Protein AF-A0AA95N1K6-F1 (afdb_monomer)

Mean predicted aligned error: 15.63 Å

Sequence (154 aa):
MYQLISKTLLNCYNEELTYTKFALDESNLDLKITLRELADLQKALNEATIFSITDRDDRISYVNEKFCDLYKYTREELIGKKLKQVFINLIKSSIEAMPTGGNIKHNGNGLGLMVSYKIIQNHKGTINVKSKLNQGTSCIITFNKKTKREAFNL

Solvent-accessible surface area (backbone atoms only — not comparable to full-atom values): 9224 Å² total; per-residue (Å²): 111,69,71,56,54,55,52,53,54,52,49,54,52,52,50,53,52,49,53,53,48,52,55,49,54,50,52,52,51,51,51,55,49,54,53,49,53,52,52,53,52,51,49,52,50,44,76,74,45,72,49,69,44,57,52,97,82,44,22,24,73,44,70,36,64,48,36,30,69,62,72,72,43,56,66,79,76,43,52,69,37,39,54,71,56,56,57,50,48,54,53,50,54,54,45,66,76,36,80,86,59,80,83,87,58,100,82,60,84,56,49,71,60,51,51,51,49,49,54,34,49,77,61,66,25,49,79,48,79,51,72,47,90,98,72,54,74,50,77,49,75,48,67,70,80,79,82,84,76,87,70,92,73,134

Structure (mmCIF, N/CA/C/O backbone):
data_AF-A0AA95N1K6-F1
#
_entry.id   AF-A0AA95N1K6-F1
#
loop_
_atom_site.group_PDB
_atom_site.id
_atom_site.type_symbol
_atom_site.label_atom_id
_atom_site.label_alt_id
_atom_site.label_comp_id
_atom_site.label_asym_id
_atom_site.label_entity_id
_atom_site.label_seq_id
_atom_site.pdbx_PDB_ins_code
_atom_site.Cartn_x
_atom_site.Cartn_y
_atom_site.Cartn_z
_atom_site.occupancy
_atom_site.B_iso_or_equiv
_atom_site.auth_seq_id
_atom_site.auth_comp_id
_atom_site.auth_asym_id
_atom_site.auth_atom_id
_atom_site.pdbx_PDB_model_num
ATOM 1 N N . MET A 1 1 ? 33.438 -0.973 -63.322 1.00 69.31 1 MET A N 1
ATOM 2 C CA . MET A 1 1 ? 32.055 -0.479 -63.120 1.00 69.31 1 MET A CA 1
ATOM 3 C C . MET A 1 1 ? 31.384 -1.149 -61.917 1.00 69.31 1 MET A C 1
ATOM 5 O O . MET A 1 1 ? 31.092 -0.446 -60.963 1.00 69.31 1 MET A O 1
ATOM 9 N N . TYR A 1 2 ? 31.249 -2.483 -61.879 1.00 76.31 2 TYR A N 1
ATOM 10 C CA . TYR A 1 2 ? 30.649 -3.217 -60.744 1.00 76.31 2 TYR A CA 1
ATOM 11 C C . TYR A 1 2 ? 31.294 -2.960 -59.366 1.00 76.31 2 TYR A C 1
ATOM 13 O O . TYR A 1 2 ? 30.583 -2.712 -58.398 1.00 76.31 2 TYR A O 1
ATOM 21 N N . GLN A 1 3 ? 32.630 -2.946 -59.270 1.00 82.31 3 GLN A N 1
ATOM 22 C CA . GLN A 1 3 ? 33.329 -2.664 -58.002 1.00 82.31 3 GLN A CA 1
ATOM 23 C C . GLN 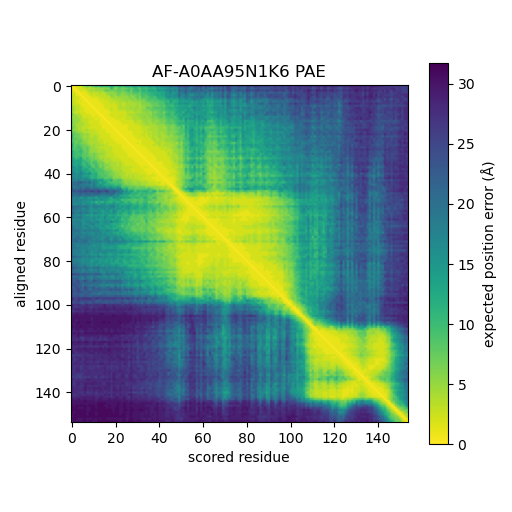A 1 3 ? 33.040 -1.262 -57.445 1.00 82.31 3 GLN A C 1
ATOM 25 O O . GLN A 1 3 ? 33.002 -1.078 -56.232 1.00 82.31 3 GLN A O 1
ATOM 30 N N . LEU A 1 4 ? 32.814 -0.278 -58.322 1.00 83.75 4 LEU A N 1
ATOM 31 C CA . LEU A 1 4 ? 32.516 1.092 -57.909 1.00 83.75 4 LEU A CA 1
ATOM 32 C C . LEU A 1 4 ? 31.095 1.183 -57.343 1.00 83.75 4 LEU A C 1
ATOM 34 O O . LEU A 1 4 ? 30.910 1.713 -56.256 1.00 83.75 4 LEU A O 1
ATOM 38 N N . ILE A 1 5 ? 30.121 0.578 -58.033 1.00 87.62 5 ILE A N 1
ATOM 39 C CA . ILE A 1 5 ? 28.720 0.523 -57.590 1.00 87.62 5 ILE A CA 1
ATOM 40 C C . ILE A 1 5 ? 28.611 -0.188 -56.235 1.00 87.62 5 ILE A C 1
ATOM 42 O O . ILE A 1 5 ? 27.980 0.334 -55.322 1.00 87.62 5 ILE A O 1
ATOM 46 N N . SER A 1 6 ? 29.281 -1.334 -56.071 1.00 90.69 6 SER A N 1
ATOM 47 C CA . SER A 1 6 ? 29.279 -2.084 -54.808 1.00 90.69 6 SER A CA 1
ATOM 48 C C . SER A 1 6 ? 29.864 -1.281 -53.643 1.00 90.69 6 SER A C 1
ATOM 50 O O . SER A 1 6 ? 29.349 -1.369 -52.530 1.00 90.69 6 SER A O 1
ATOM 52 N N . LYS A 1 7 ? 30.923 -0.497 -53.884 1.00 92.69 7 LYS A N 1
ATOM 53 C CA . LYS A 1 7 ? 31.546 0.341 -52.854 1.00 92.69 7 LYS A CA 1
ATOM 54 C C . LYS A 1 7 ? 30.640 1.505 -52.447 1.00 92.69 7 LYS A C 1
ATOM 56 O O . LYS A 1 7 ? 30.511 1.781 -51.260 1.00 92.69 7 LYS A O 1
ATOM 61 N N . THR A 1 8 ? 29.982 2.149 -53.409 1.00 90.56 8 THR A N 1
ATOM 62 C CA . THR A 1 8 ? 29.033 3.236 -53.132 1.00 90.56 8 THR A CA 1
ATOM 63 C C . THR A 1 8 ? 27.816 2.738 -52.354 1.00 90.56 8 THR A C 1
ATOM 65 O O . THR A 1 8 ? 27.419 3.374 -51.384 1.00 90.56 8 THR A O 1
ATOM 68 N N . LEU A 1 9 ? 27.268 1.574 -52.721 1.00 92.44 9 LEU A N 1
ATOM 69 C CA . LEU A 1 9 ? 26.119 0.987 -52.026 1.00 92.44 9 LEU A CA 1
ATOM 70 C C . LEU A 1 9 ? 26.447 0.666 -50.560 1.00 92.44 9 LEU A C 1
ATOM 72 O O . LEU A 1 9 ? 25.670 0.985 -49.665 1.00 92.44 9 LEU A O 1
ATOM 76 N N . LEU A 1 10 ? 27.625 0.079 -50.315 1.00 91.75 10 LEU A N 1
ATOM 77 C CA . LEU A 1 10 ? 28.099 -0.235 -48.966 1.00 91.75 10 LEU A CA 1
ATOM 78 C C . LEU A 1 10 ? 28.283 1.028 -48.111 1.00 91.75 10 LEU A C 1
ATOM 80 O O . LEU A 1 10 ? 27.951 1.018 -46.929 1.00 91.75 10 LEU A O 1
ATOM 84 N N . ASN A 1 11 ? 28.776 2.120 -48.701 1.00 93.44 11 ASN A N 1
ATOM 85 C CA . ASN A 1 11 ? 28.907 3.395 -47.998 1.00 93.44 11 ASN A CA 1
ATOM 86 C C . ASN A 1 11 ? 27.542 3.976 -47.605 1.00 93.44 11 ASN A C 1
ATOM 88 O O . ASN A 1 11 ? 27.378 4.347 -46.448 1.00 93.44 11 ASN A O 1
ATOM 92 N N . CYS A 1 12 ? 26.557 3.976 -48.513 1.00 90.12 12 CYS A N 1
ATOM 93 C CA . CYS A 1 12 ? 25.197 4.422 -48.184 1.00 90.12 12 CYS A CA 1
ATOM 94 C C . CYS A 1 12 ? 24.585 3.605 -47.036 1.00 90.12 12 CYS A C 1
ATOM 96 O O . CYS A 1 12 ? 24.037 4.184 -46.103 1.00 90.12 12 CYS A O 1
ATOM 98 N N . TYR A 1 13 ? 24.733 2.276 -47.059 1.00 93.44 13 TYR A N 1
ATOM 99 C CA . TYR A 1 13 ? 24.248 1.423 -45.968 1.00 93.44 13 TYR A CA 1
ATOM 100 C C . TYR A 1 13 ? 24.943 1.717 -44.632 1.00 93.44 13 TYR A C 1
ATOM 102 O O . TYR A 1 13 ? 24.292 1.730 -43.590 1.00 93.44 13 TYR A O 1
ATOM 110 N N . ASN A 1 14 ? 26.255 1.964 -44.640 1.00 93.81 14 ASN A N 1
ATOM 111 C CA . ASN A 1 14 ? 26.996 2.286 -43.419 1.00 93.81 14 ASN A CA 1
ATOM 112 C C . ASN A 1 14 ? 26.609 3.657 -42.844 1.00 93.81 14 ASN A C 1
ATOM 114 O O . ASN A 1 14 ? 26.561 3.812 -41.623 1.00 93.81 14 ASN A O 1
ATOM 118 N N . GLU A 1 15 ? 26.322 4.641 -43.696 1.00 94.94 15 GLU A N 1
ATOM 119 C CA . GLU A 1 15 ? 25.807 5.945 -43.269 1.00 94.94 15 GLU A CA 1
ATOM 120 C C . GLU A 1 15 ? 24.426 5.794 -42.624 1.00 94.94 15 GLU A C 1
ATOM 122 O O . GLU A 1 15 ? 24.234 6.230 -41.490 1.00 94.94 15 GLU A O 1
ATOM 127 N N . GLU A 1 16 ? 23.498 5.085 -43.272 1.00 94.50 16 GLU A N 1
ATOM 128 C CA . GLU A 1 16 ? 22.159 4.808 -42.731 1.00 94.50 16 GLU A CA 1
ATOM 129 C C . GLU A 1 16 ? 22.217 4.047 -41.390 1.00 94.50 16 GLU A C 1
ATOM 131 O O . GLU A 1 16 ? 21.528 4.398 -40.425 1.00 94.50 16 GLU A O 1
ATOM 136 N N . LEU A 1 17 ? 23.112 3.059 -41.273 1.00 94.12 17 LEU A N 1
ATOM 137 C CA . LEU A 1 17 ? 23.355 2.330 -40.024 1.00 94.12 17 LEU A CA 1
ATOM 138 C C . LEU A 1 17 ? 23.913 3.242 -38.919 1.00 94.12 17 LEU A C 1
ATOM 140 O O . LEU A 1 17 ? 23.605 3.077 -37.740 1.00 94.12 17 LEU A O 1
ATOM 144 N N . THR A 1 18 ? 24.729 4.224 -39.293 1.00 95.38 18 THR A N 1
ATOM 145 C CA . THR A 1 18 ? 25.295 5.190 -38.348 1.00 95.38 18 THR A CA 1
ATOM 146 C C . THR A 1 18 ? 24.211 6.128 -37.823 1.00 95.38 18 THR A C 1
ATOM 148 O O . THR A 1 18 ? 24.105 6.307 -36.610 1.00 95.38 18 THR A O 1
ATOM 151 N N . TYR A 1 19 ? 23.356 6.666 -38.698 1.00 93.75 19 TYR A N 1
ATOM 152 C CA . TYR A 1 19 ? 22.236 7.523 -38.291 1.00 93.75 19 TYR A CA 1
ATOM 153 C C . TYR A 1 19 ? 21.252 6.800 -37.368 1.00 93.75 19 TYR A C 1
ATOM 155 O O . TYR A 1 19 ? 20.869 7.335 -36.328 1.00 93.75 19 TYR A O 1
ATOM 163 N N . THR A 1 20 ? 20.876 5.567 -37.711 1.00 93.94 20 THR A N 1
ATOM 164 C CA . THR A 1 20 ? 19.967 4.761 -36.879 1.00 93.94 20 THR A CA 1
ATOM 165 C C . THR A 1 20 ? 20.574 4.436 -35.516 1.00 93.94 20 THR A C 1
ATOM 167 O O . THR A 1 20 ? 19.872 4.497 -34.508 1.00 93.94 20 THR A O 1
ATOM 170 N N . LYS A 1 21 ? 21.883 4.163 -35.454 1.00 96.81 21 LYS A N 1
ATOM 171 C CA . LYS A 1 21 ? 22.592 3.949 -34.189 1.00 96.81 21 LYS A CA 1
ATOM 172 C C . LYS A 1 21 ? 22.589 5.197 -33.304 1.00 96.81 21 LYS A C 1
ATOM 174 O O . LYS A 1 21 ? 22.309 5.079 -32.117 1.00 96.81 21 LYS A O 1
ATOM 179 N N . PHE A 1 22 ? 22.836 6.378 -33.873 1.00 95.88 22 PHE A N 1
ATOM 180 C CA . PHE A 1 22 ? 22.777 7.634 -33.120 1.00 95.88 22 PHE A CA 1
ATOM 181 C C . PHE A 1 22 ? 21.383 7.906 -32.544 1.00 95.88 22 PHE A C 1
ATOM 183 O O . PHE A 1 22 ? 21.268 8.189 -31.355 1.00 95.88 22 PHE A O 1
ATOM 190 N N . ALA A 1 23 ? 20.331 7.757 -33.353 1.00 94.75 23 ALA A N 1
ATOM 191 C CA . ALA A 1 23 ? 18.955 7.936 -32.885 1.00 94.75 23 ALA A CA 1
ATOM 192 C C . ALA A 1 23 ? 18.571 6.917 -31.793 1.00 94.75 23 ALA A C 1
ATOM 194 O O . ALA A 1 23 ? 17.851 7.240 -30.848 1.00 94.75 23 ALA A O 1
ATOM 195 N N . LEU A 1 24 ? 19.074 5.681 -31.896 1.00 95.31 24 LEU A N 1
ATOM 196 C CA . LEU A 1 24 ? 18.860 4.647 -30.886 1.00 95.31 24 LEU A CA 1
ATOM 197 C C . LEU A 1 24 ? 19.574 4.976 -29.568 1.00 95.31 24 LEU A C 1
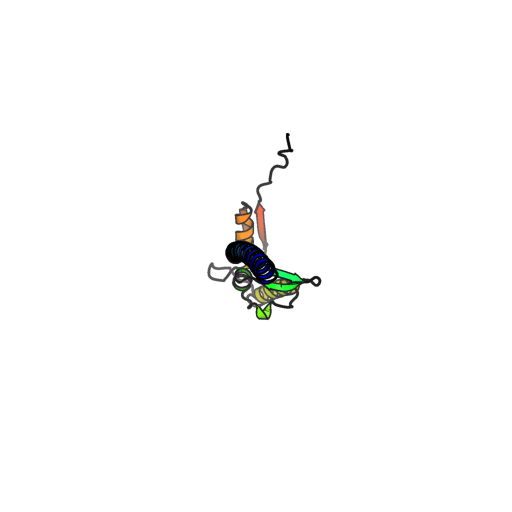ATOM 199 O O . LEU A 1 24 ? 18.995 4.792 -28.499 1.00 95.31 24 LEU A O 1
ATOM 203 N N . ASP A 1 25 ? 20.811 5.466 -29.633 1.00 96.81 25 ASP A N 1
ATOM 204 C CA . ASP A 1 25 ? 21.577 5.865 -28.450 1.00 96.81 25 ASP A CA 1
ATOM 205 C C . ASP A 1 25 ? 20.934 7.067 -27.738 1.00 96.81 25 ASP A C 1
ATOM 207 O O . ASP A 1 25 ? 20.861 7.080 -26.507 1.00 96.81 25 ASP A O 1
ATOM 211 N N . GLU A 1 26 ? 20.396 8.029 -28.493 1.00 96.88 26 GLU A N 1
ATOM 212 C CA . GLU A 1 26 ? 19.625 9.158 -27.956 1.00 96.88 26 GLU A CA 1
ATOM 213 C C . GLU A 1 26 ? 18.348 8.679 -27.251 1.00 96.88 26 GLU A C 1
ATOM 215 O O . GLU A 1 26 ? 18.132 8.977 -26.077 1.00 96.88 26 GLU A O 1
ATOM 220 N N . SER A 1 27 ? 17.557 7.826 -27.908 1.00 94.06 27 SER A N 1
ATOM 221 C CA . SER A 1 27 ? 16.342 7.263 -27.309 1.00 94.06 27 SER A CA 1
ATOM 222 C C . SER A 1 27 ? 16.631 6.429 -26.051 1.00 94.06 27 SER A C 1
ATOM 224 O O . SER A 1 27 ? 15.880 6.483 -25.075 1.00 94.06 27 SER A O 1
ATOM 226 N N . ASN A 1 28 ? 17.746 5.692 -26.028 1.00 95.56 28 ASN A N 1
ATOM 227 C CA . ASN A 1 28 ? 18.184 4.946 -24.848 1.00 95.56 28 ASN A CA 1
ATOM 228 C C . ASN A 1 28 ? 18.578 5.866 -23.686 1.00 95.56 28 ASN A C 1
ATOM 230 O O . ASN A 1 28 ? 18.355 5.517 -22.521 1.00 95.56 28 ASN A O 1
ATOM 234 N N . LEU A 1 29 ? 19.172 7.025 -23.983 1.00 95.94 29 LEU A N 1
ATOM 235 C CA . LEU A 1 29 ? 19.510 8.019 -22.973 1.00 95.94 29 LEU A CA 1
ATOM 236 C C . LEU A 1 29 ? 18.242 8.618 -22.358 1.00 95.94 29 LEU A C 1
ATOM 238 O O . LEU A 1 29 ? 18.118 8.623 -21.131 1.00 95.94 29 LEU A O 1
ATOM 242 N N . ASP A 1 30 ? 17.289 9.028 -23.192 1.00 95.88 30 ASP A N 1
ATOM 243 C CA . ASP A 1 30 ? 15.999 9.560 -22.746 1.00 95.88 30 ASP A CA 1
ATOM 244 C C . ASP A 1 30 ? 15.239 8.545 -21.894 1.00 95.88 30 ASP A C 1
ATOM 246 O O . ASP A 1 30 ? 14.794 8.861 -20.789 1.00 95.88 30 ASP A O 1
ATOM 250 N N . LEU A 1 31 ? 15.182 7.285 -22.338 1.00 95.19 31 LEU A N 1
ATOM 251 C CA . LEU A 1 31 ? 14.544 6.211 -21.581 1.00 95.19 31 LEU A CA 1
ATOM 252 C C . LEU A 1 31 ? 15.162 6.064 -20.186 1.00 95.19 31 LEU A C 1
ATOM 254 O O . LEU A 1 31 ? 14.455 5.896 -19.191 1.00 95.19 31 LEU A O 1
ATOM 258 N N . LYS A 1 32 ? 16.491 6.151 -20.093 1.00 95.44 32 LYS A N 1
ATOM 259 C CA . LYS A 1 32 ? 17.205 6.050 -18.819 1.00 95.44 32 LYS A CA 1
ATOM 260 C C . LYS A 1 32 ? 16.886 7.220 -17.887 1.00 95.44 32 LYS A C 1
ATOM 262 O O . LYS A 1 32 ? 16.811 7.017 -16.674 1.00 95.44 32 LYS A O 1
ATOM 267 N N . ILE A 1 33 ? 16.689 8.416 -18.438 1.00 95.62 33 ILE A N 1
ATOM 268 C CA . ILE A 1 33 ? 16.281 9.604 -17.683 1.00 95.62 33 ILE A CA 1
ATOM 269 C C . ILE A 1 33 ? 14.847 9.432 -17.174 1.00 95.62 33 ILE A C 1
ATOM 271 O O . ILE A 1 33 ? 14.628 9.507 -15.965 1.00 95.62 33 ILE A O 1
ATOM 275 N N . THR A 1 34 ? 13.895 9.094 -18.047 1.00 92.75 34 THR A N 1
ATOM 276 C CA . THR A 1 34 ? 12.490 8.880 -17.663 1.00 92.75 34 THR A CA 1
ATOM 277 C C . THR A 1 34 ? 12.345 7.793 -16.595 1.00 92.75 34 THR A C 1
ATOM 279 O O . THR A 1 34 ? 11.575 7.941 -15.646 1.00 92.75 34 THR A O 1
ATOM 282 N N . LEU A 1 35 ? 13.116 6.703 -16.689 1.00 93.50 35 LEU A N 1
ATOM 283 C CA . LEU A 1 35 ? 13.120 5.648 -15.670 1.00 93.50 35 LEU A CA 1
ATOM 284 C C . LEU A 1 35 ? 13.568 6.159 -14.297 1.00 93.50 35 LEU A C 1
ATOM 286 O O . LEU A 1 35 ? 13.027 5.735 -13.274 1.00 93.50 35 LEU A O 1
ATOM 290 N N . ARG A 1 36 ? 14.542 7.070 -14.266 1.00 94.00 36 ARG A N 1
ATOM 291 C CA . ARG A 1 36 ? 15.013 7.679 -13.023 1.00 94.00 36 ARG A CA 1
ATOM 292 C C . ARG A 1 36 ? 13.939 8.567 -12.400 1.00 94.00 36 ARG A C 1
ATOM 294 O O . ARG A 1 36 ? 13.674 8.439 -11.209 1.00 94.00 36 ARG A O 1
ATOM 301 N N . GLU A 1 37 ? 13.281 9.394 -13.206 1.00 93.38 37 GLU A N 1
ATOM 302 C CA . GLU A 1 37 ? 12.183 10.253 -12.746 1.00 93.38 37 GLU A CA 1
ATOM 303 C C . GLU A 1 37 ? 11.018 9.438 -12.169 1.00 93.38 37 GLU A C 1
ATOM 305 O O . GLU A 1 37 ? 10.492 9.764 -11.104 1.00 93.38 37 GLU A O 1
ATOM 310 N N . LEU A 1 38 ? 10.645 8.334 -12.825 1.00 90.94 38 LEU A N 1
ATOM 311 C CA . LEU A 1 38 ? 9.609 7.427 -12.326 1.00 90.94 38 LEU A CA 1
ATOM 312 C C . LEU A 1 38 ? 9.983 6.804 -10.978 1.00 90.94 38 LEU A C 1
ATOM 314 O O . LEU A 1 38 ? 9.130 6.710 -10.092 1.00 90.94 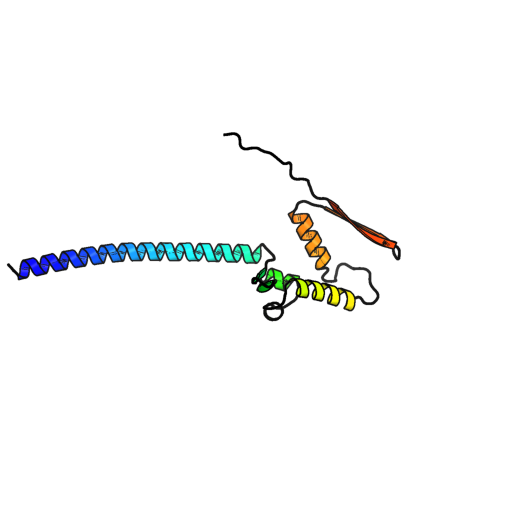38 LEU A O 1
ATOM 318 N N . ALA A 1 39 ? 11.243 6.402 -10.802 1.00 88.12 39 ALA A N 1
ATOM 319 C CA . ALA A 1 39 ? 11.724 5.852 -9.539 1.00 88.12 39 ALA A CA 1
ATOM 320 C C . ALA A 1 39 ? 11.666 6.891 -8.406 1.00 88.12 39 ALA A C 1
ATOM 322 O O . ALA A 1 39 ? 11.216 6.579 -7.299 1.00 88.12 39 ALA A O 1
ATOM 323 N N . ASP A 1 40 ? 12.055 8.136 -8.687 1.00 84.94 40 ASP A N 1
ATOM 324 C CA . ASP A 1 40 ? 12.004 9.228 -7.714 1.00 84.94 40 ASP A CA 1
ATOM 325 C C . ASP A 1 40 ? 10.554 9.572 -7.327 1.00 84.94 40 ASP A C 1
ATOM 327 O O . ASP A 1 40 ? 10.245 9.729 -6.141 1.00 84.94 40 ASP A O 1
ATOM 331 N N . LEU A 1 41 ? 9.629 9.593 -8.294 1.00 77.44 41 LEU A N 1
ATOM 332 C CA . LEU A 1 41 ? 8.195 9.770 -8.034 1.00 77.44 41 LEU A CA 1
ATOM 333 C C . LEU A 1 41 ? 7.611 8.624 -7.200 1.00 77.44 41 LEU A C 1
ATOM 335 O O . LEU A 1 41 ? 6.864 8.869 -6.247 1.00 77.44 41 LEU A O 1
ATOM 339 N N . GLN A 1 42 ? 7.963 7.377 -7.521 1.00 79.81 42 GLN A N 1
ATOM 340 C CA . GLN A 1 42 ? 7.522 6.205 -6.765 1.00 79.81 42 GLN A CA 1
ATOM 341 C C . GLN A 1 42 ? 8.001 6.280 -5.311 1.00 79.81 42 GLN A C 1
ATOM 343 O O . GLN A 1 42 ? 7.240 5.993 -4.383 1.00 79.81 42 GLN A O 1
ATOM 348 N N . LYS A 1 43 ? 9.249 6.705 -5.101 1.00 81.00 43 LYS A N 1
ATOM 349 C CA . LYS A 1 43 ? 9.817 6.903 -3.768 1.00 81.00 43 LYS A CA 1
ATOM 350 C C . LYS A 1 43 ? 9.077 7.997 -2.996 1.00 81.00 43 LYS A C 1
ATOM 352 O O . LYS A 1 43 ? 8.662 7.759 -1.862 1.00 81.00 43 LYS A O 1
ATOM 357 N N . ALA A 1 44 ? 8.844 9.152 -3.617 1.00 73.75 44 ALA A N 1
ATOM 358 C CA . ALA A 1 44 ? 8.118 10.254 -2.991 1.00 73.75 44 ALA A CA 1
ATOM 359 C C . ALA A 1 44 ? 6.697 9.839 -2.562 1.00 73.75 44 ALA A C 1
ATOM 361 O O . ALA A 1 44 ? 6.277 10.123 -1.441 1.00 73.75 44 ALA A O 1
ATOM 362 N N . LEU A 1 45 ? 5.974 9.105 -3.414 1.00 70.69 45 LEU A N 1
ATOM 363 C CA . LEU A 1 45 ? 4.650 8.558 -3.094 1.00 70.69 45 LEU A CA 1
ATOM 364 C C . LEU A 1 45 ? 4.687 7.570 -1.921 1.00 70.69 45 LEU A C 1
ATOM 366 O O . LEU A 1 45 ? 3.847 7.658 -1.017 1.00 70.69 45 LEU A O 1
ATOM 370 N N . ASN A 1 46 ? 5.669 6.664 -1.918 1.00 69.44 46 ASN A N 1
ATOM 371 C CA . ASN A 1 46 ? 5.865 5.679 -0.855 1.00 69.44 46 ASN A CA 1
ATOM 372 C C . ASN A 1 46 ? 6.125 6.323 0.510 1.00 69.44 46 ASN A C 1
ATOM 374 O O . ASN A 1 46 ? 5.626 5.819 1.515 1.00 69.44 46 ASN A O 1
ATOM 378 N N . GLU A 1 47 ? 6.873 7.424 0.555 1.00 72.94 47 GLU A N 1
ATOM 379 C CA . GLU A 1 47 ? 7.206 8.123 1.800 1.00 72.94 47 GLU A CA 1
ATOM 380 C C . GLU A 1 47 ? 6.087 9.065 2.276 1.00 72.94 47 GLU A C 1
ATOM 382 O O . GLU A 1 47 ? 5.889 9.222 3.485 1.00 72.94 47 GLU A O 1
ATOM 387 N N . ALA A 1 48 ? 5.340 9.674 1.348 1.00 66.38 48 ALA A N 1
ATOM 388 C CA . ALA A 1 48 ? 4.388 10.742 1.652 1.00 66.38 48 ALA A CA 1
ATOM 389 C C . ALA A 1 48 ? 2.982 10.264 2.051 1.00 66.38 48 ALA A C 1
ATOM 391 O O . ALA A 1 48 ? 2.251 11.008 2.710 1.00 66.38 48 ALA A O 1
ATOM 392 N N . THR A 1 49 ? 2.566 9.059 1.646 1.00 66.62 49 THR A N 1
ATOM 393 C CA . THR A 1 49 ? 1.166 8.620 1.789 1.00 66.62 49 THR A CA 1
ATOM 394 C C . THR A 1 49 ? 1.040 7.225 2.386 1.00 66.62 49 THR A C 1
ATOM 396 O O . THR A 1 49 ? 1.934 6.403 2.265 1.00 66.62 49 THR A O 1
ATOM 399 N N . ILE A 1 50 ? -0.072 6.945 3.064 1.00 79.31 50 ILE A N 1
ATOM 400 C CA . ILE A 1 50 ? -0.458 5.584 3.454 1.00 79.31 50 ILE A CA 1
ATOM 401 C C . ILE A 1 50 ? -1.367 5.073 2.342 1.00 79.31 50 ILE A C 1
ATOM 403 O O . ILE A 1 50 ? -2.466 5.608 2.187 1.00 79.31 50 ILE A O 1
ATOM 407 N N . PHE A 1 51 ? -0.935 4.079 1.565 1.00 80.44 51 PHE A N 1
ATOM 408 C CA . PHE A 1 51 ? -1.765 3.550 0.483 1.00 80.44 51 PHE A CA 1
ATOM 409 C C . PHE A 1 51 ? -1.592 2.044 0.271 1.00 80.44 51 PHE A C 1
ATOM 411 O O . PHE A 1 51 ? -0.551 1.447 0.548 1.00 80.44 51 PHE A O 1
ATOM 418 N N . SER A 1 52 ? -2.658 1.437 -0.237 1.00 85.75 52 SER A N 1
ATOM 419 C CA . SER A 1 52 ? -2.727 0.039 -0.646 1.00 85.75 52 SER A CA 1
ATOM 420 C C . SER A 1 52 ? -3.412 -0.043 -2.002 1.00 85.75 52 SER A C 1
ATOM 422 O O . SER A 1 52 ? -4.321 0.741 -2.272 1.00 85.75 52 SER A O 1
ATOM 424 N N . ILE A 1 53 ? -3.027 -1.010 -2.822 1.00 87.06 53 ILE A N 1
ATOM 425 C CA . ILE A 1 53 ? -3.724 -1.340 -4.065 1.00 87.06 53 ILE A CA 1
ATOM 426 C C . ILE A 1 53 ? -4.504 -2.625 -3.812 1.00 87.06 53 ILE A C 1
ATOM 428 O O . ILE A 1 53 ? -4.003 -3.536 -3.145 1.00 87.06 53 ILE A O 1
ATOM 432 N N . THR A 1 54 ? -5.730 -2.688 -4.320 1.00 89.94 54 THR A N 1
ATOM 433 C CA . THR A 1 54 ? -6.574 -3.878 -4.246 1.00 89.94 54 THR A CA 1
ATOM 434 C C . THR A 1 54 ? -6.944 -4.374 -5.636 1.00 89.94 54 THR A C 1
ATOM 436 O O . THR A 1 54 ? -6.958 -3.610 -6.601 1.00 89.94 54 THR A O 1
ATOM 439 N N . ASP A 1 55 ? -7.234 -5.666 -5.742 1.00 94.19 55 ASP A N 1
ATOM 440 C CA . ASP A 1 55 ? -7.893 -6.230 -6.915 1.00 94.19 55 ASP A CA 1
ATOM 441 C C . ASP A 1 55 ? -9.395 -5.874 -6.950 1.00 94.19 55 ASP A C 1
ATOM 443 O O . ASP A 1 55 ? -9.899 -5.096 -6.135 1.00 94.19 55 ASP A O 1
ATOM 447 N N . ARG A 1 56 ? -10.120 -6.449 -7.918 1.00 94.06 56 ARG A N 1
ATOM 448 C CA . ARG A 1 56 ? -11.568 -6.237 -8.093 1.00 94.06 56 ARG A CA 1
ATOM 449 C C . ARG A 1 56 ? -12.427 -6.841 -6.973 1.00 94.06 56 ARG A C 1
ATOM 451 O O . A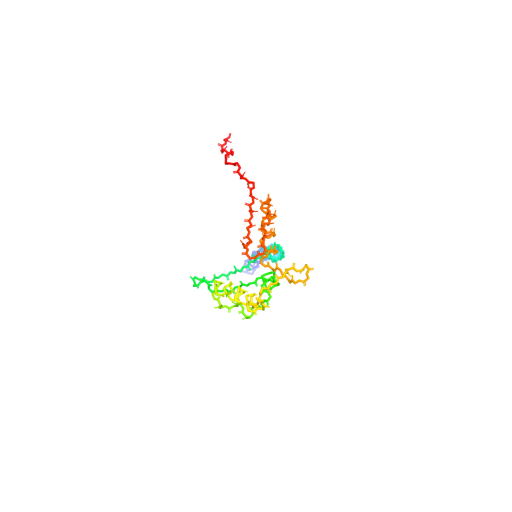RG A 1 56 ? -13.589 -6.472 -6.867 1.00 94.06 56 ARG A O 1
ATOM 458 N N . ASP A 1 57 ? -11.870 -7.735 -6.155 1.00 91.50 57 ASP A N 1
ATOM 459 C CA . ASP A 1 57 ? -12.536 -8.403 -5.028 1.00 91.50 57 ASP A CA 1
ATOM 460 C C . ASP A 1 57 ? -12.149 -7.785 -3.664 1.00 91.50 57 ASP A C 1
ATOM 462 O O . ASP A 1 57 ? -12.351 -8.405 -2.606 1.00 91.50 57 ASP A O 1
ATOM 466 N N . ASP A 1 58 ? -11.590 -6.567 -3.682 1.00 87.94 58 ASP A N 1
ATOM 467 C CA . ASP A 1 58 ? -11.051 -5.816 -2.539 1.00 87.94 58 ASP A CA 1
ATOM 468 C C . ASP A 1 58 ? -9.902 -6.522 -1.800 1.00 87.94 58 ASP A C 1
ATOM 470 O O . ASP A 1 58 ? -9.621 -6.224 -0.628 1.00 87.94 58 ASP A O 1
ATOM 474 N N . ARG A 1 59 ? -9.228 -7.481 -2.446 1.00 91.44 59 ARG A N 1
ATOM 475 C CA . ARG A 1 59 ? -8.057 -8.138 -1.863 1.00 91.44 59 ARG A CA 1
ATOM 476 C C . ARG A 1 59 ? -6.827 -7.294 -2.113 1.00 91.44 59 ARG A C 1
ATOM 478 O O . ARG A 1 59 ? -6.580 -6.847 -3.228 1.00 91.44 59 ARG A O 1
ATOM 485 N N . ILE A 1 60 ? -6.043 -7.092 -1.065 1.00 92.38 60 ILE A N 1
ATOM 486 C CA . ILE A 1 60 ? -4.823 -6.295 -1.120 1.00 92.38 60 ILE A CA 1
ATOM 487 C C . ILE A 1 60 ? -3.813 -6.982 -2.049 1.00 92.38 60 ILE A C 1
ATOM 489 O O . ILE A 1 60 ? -3.370 -8.097 -1.772 1.00 92.38 60 ILE A O 1
ATOM 493 N N . SER A 1 61 ? -3.441 -6.308 -3.135 1.00 94.31 61 SER A N 1
ATOM 494 C CA . SER A 1 61 ? -2.400 -6.735 -4.077 1.00 94.31 61 SER A CA 1
ATOM 495 C C . SER A 1 61 ? -1.061 -6.045 -3.807 1.00 94.31 61 SER A C 1
ATOM 497 O O . SER A 1 61 ? -0.010 -6.597 -4.123 1.00 94.31 61 SER A O 1
ATOM 499 N N . TYR A 1 62 ? -1.081 -4.866 -3.177 1.00 91.06 62 TYR A N 1
ATOM 500 C CA . TYR A 1 62 ? 0.119 -4.133 -2.781 1.00 91.06 62 TYR A CA 1
ATOM 501 C C . TYR A 1 62 ? -0.131 -3.258 -1.549 1.00 91.06 62 TYR A C 1
ATOM 503 O O . TYR A 1 62 ? -1.203 -2.672 -1.402 1.00 91.06 62 TYR A O 1
ATOM 511 N N . VAL A 1 63 ? 0.893 -3.117 -0.703 1.00 88.38 63 VAL A N 1
ATOM 512 C CA . VAL A 1 63 ? 0.953 -2.152 0.406 1.00 88.38 63 VAL A CA 1
ATOM 513 C C . VAL A 1 63 ? 2.329 -1.505 0.468 1.00 88.38 63 VAL A C 1
ATOM 515 O O . VAL A 1 63 ? 3.363 -2.180 0.340 1.00 88.38 63 VAL A O 1
ATOM 518 N N . ASN A 1 64 ? 2.337 -0.194 0.700 1.00 85.94 64 ASN A N 1
ATOM 519 C CA . ASN A 1 64 ? 3.566 0.537 0.963 1.00 85.94 64 ASN A CA 1
ATOM 520 C C . ASN A 1 64 ? 3.999 0.398 2.436 1.00 85.94 64 ASN A C 1
ATOM 522 O O . ASN A 1 64 ? 3.228 -0.036 3.291 1.00 85.94 64 ASN A O 1
ATOM 526 N N . GLU A 1 65 ? 5.246 0.758 2.751 1.00 84.62 65 GLU A N 1
ATOM 527 C CA . GLU A 1 65 ? 5.793 0.578 4.107 1.00 84.62 65 GLU A CA 1
ATOM 528 C C . GLU A 1 65 ? 5.046 1.392 5.163 1.00 84.62 65 GLU A C 1
ATOM 530 O O . GLU A 1 65 ? 4.779 0.881 6.246 1.00 84.62 65 GLU A O 1
ATOM 535 N N . LYS A 1 66 ? 4.604 2.614 4.832 1.00 81.00 66 LYS A N 1
ATOM 536 C CA . LYS A 1 66 ? 3.809 3.440 5.754 1.00 81.00 66 LYS A CA 1
ATOM 537 C C . LYS A 1 66 ? 2.492 2.782 6.149 1.00 81.00 66 LYS A C 1
ATOM 539 O O . LYS A 1 66 ? 2.038 2.977 7.275 1.00 81.00 66 LYS A O 1
ATOM 544 N N . PHE A 1 67 ? 1.886 2.001 5.257 1.00 85.31 67 PHE A N 1
ATOM 545 C CA . PHE A 1 67 ? 0.724 1.189 5.595 1.00 85.31 67 PHE A CA 1
ATOM 546 C C . PHE A 1 67 ? 1.098 0.113 6.622 1.00 85.31 67 PHE A C 1
ATOM 548 O O . PHE A 1 67 ? 0.476 0.043 7.680 1.00 85.31 67 PHE A O 1
ATOM 555 N N . CYS A 1 68 ? 2.145 -0.673 6.370 1.00 82.88 68 CYS A N 1
ATOM 556 C CA . CYS A 1 68 ? 2.608 -1.700 7.308 1.00 82.88 68 CYS A CA 1
ATOM 557 C C . CYS A 1 68 ? 2.973 -1.106 8.681 1.00 82.88 68 CYS A C 1
ATOM 559 O O . CYS A 1 68 ? 2.490 -1.574 9.713 1.00 82.88 68 CYS A O 1
ATOM 561 N N . ASP A 1 69 ? 3.742 -0.014 8.696 1.00 80.69 69 ASP A N 1
ATOM 562 C CA . ASP A 1 69 ? 4.157 0.701 9.906 1.00 80.69 69 ASP A CA 1
ATOM 563 C C . ASP A 1 69 ? 2.973 1.184 10.733 1.00 80.69 69 ASP A C 1
ATOM 565 O O . ASP A 1 69 ? 3.021 1.165 11.968 1.00 80.69 69 ASP A O 1
ATOM 569 N N . LEU A 1 70 ? 1.931 1.660 10.053 1.00 75.00 70 LEU A N 1
ATOM 570 C CA . LEU A 1 70 ? 0.751 2.188 10.703 1.00 75.00 70 LEU A CA 1
ATOM 571 C C . LEU A 1 70 ? -0.114 1.074 11.280 1.00 75.00 70 LEU A C 1
ATOM 573 O O . LEU A 1 70 ? -0.539 1.172 12.426 1.00 75.00 70 LEU A O 1
ATOM 577 N N . TYR A 1 71 ? -0.400 0.041 10.494 1.00 75.44 71 TYR A N 1
ATOM 578 C CA . TYR A 1 71 ? -1.308 -1.025 10.910 1.00 75.44 71 TYR A CA 1
ATOM 579 C C . TYR A 1 71 ? -0.614 -2.095 11.761 1.00 75.44 71 TYR A C 1
ATOM 581 O O . TYR A 1 71 ? -1.306 -2.895 12.381 1.00 75.44 71 TYR A O 1
ATOM 589 N N . LYS A 1 72 ? 0.725 -2.070 11.846 1.00 80.44 72 LYS A N 1
ATOM 590 C CA . LYS A 1 72 ? 1.563 -3.035 12.580 1.00 80.44 72 LYS A CA 1
ATOM 591 C C . LYS A 1 72 ? 1.377 -4.481 12.113 1.00 80.44 72 LYS A C 1
ATOM 593 O O . LYS A 1 72 ? 1.515 -5.403 12.905 1.00 80.44 72 LYS A O 1
ATOM 598 N N . TYR A 1 73 ? 1.108 -4.648 10.822 1.00 83.94 73 TYR A N 1
ATOM 599 C CA . TYR A 1 73 ? 1.109 -5.937 10.134 1.00 83.94 73 TYR A CA 1
ATOM 600 C C . TYR A 1 73 ? 2.245 -5.961 9.122 1.00 83.94 73 TYR A C 1
ATOM 602 O O . TYR A 1 73 ? 2.597 -4.919 8.556 1.00 83.94 73 TYR A O 1
ATOM 610 N N . THR A 1 74 ? 2.794 -7.143 8.862 1.00 88.88 74 THR A N 1
ATOM 611 C CA . THR A 1 74 ? 3.745 -7.304 7.763 1.00 88.88 74 THR A CA 1
ATOM 612 C C . THR A 1 74 ? 3.017 -7.301 6.421 1.00 88.88 74 THR A C 1
ATOM 614 O O . THR A 1 74 ? 1.800 -7.490 6.332 1.00 88.88 74 THR A O 1
ATOM 617 N N . ARG A 1 75 ? 3.765 -7.080 5.337 1.00 91.38 75 ARG A N 1
ATOM 618 C CA . ARG A 1 75 ? 3.193 -7.110 3.987 1.00 91.38 75 ARG A CA 1
ATOM 619 C C . ARG A 1 75 ? 2.583 -8.482 3.699 1.00 91.38 75 ARG A C 1
ATOM 621 O O . ARG A 1 75 ? 1.473 -8.553 3.189 1.00 91.38 75 ARG A O 1
ATOM 628 N N . GLU A 1 76 ? 3.272 -9.549 4.079 1.00 91.75 76 GLU A N 1
ATOM 629 C CA . GLU A 1 76 ? 2.886 -10.945 3.856 1.00 91.75 76 GLU A CA 1
ATOM 630 C C . GLU A 1 76 ? 1.567 -11.284 4.557 1.00 91.75 76 GLU A C 1
ATOM 632 O O . GLU A 1 76 ? 0.735 -12.003 4.008 1.00 91.75 76 GLU A O 1
ATOM 637 N N . GLU A 1 77 ? 1.333 -10.715 5.742 1.00 89.44 77 GLU A N 1
ATOM 638 C CA . GLU A 1 77 ? 0.067 -10.857 6.457 1.00 89.44 77 GLU A CA 1
ATOM 639 C C . GLU A 1 77 ? -1.079 -10.096 5.783 1.00 89.44 77 GLU A C 1
ATOM 641 O O . GLU A 1 77 ? -2.241 -10.442 5.979 1.00 89.44 77 GLU A O 1
ATOM 646 N N . LEU A 1 78 ? -0.788 -9.054 5.005 1.00 90.44 78 LEU A N 1
ATOM 647 C CA . LEU A 1 78 ? -1.796 -8.204 4.374 1.00 90.44 78 LEU A CA 1
ATOM 648 C C . LEU A 1 78 ? -2.168 -8.675 2.964 1.00 90.44 78 LEU A C 1
ATOM 650 O O . LEU A 1 78 ? -3.345 -8.600 2.600 1.00 90.44 78 LEU A O 1
ATOM 654 N N . ILE A 1 79 ? -1.203 -9.165 2.179 1.00 94.50 79 ILE A N 1
ATOM 655 C CA . ILE A 1 79 ? -1.433 -9.577 0.788 1.00 94.50 79 ILE A CA 1
ATOM 656 C C . ILE A 1 79 ? -2.519 -10.661 0.708 1.00 94.50 79 ILE A C 1
ATOM 658 O O . ILE A 1 79 ? -2.550 -11.626 1.470 1.00 94.50 79 ILE A O 1
ATOM 662 N N . GLY A 1 80 ? -3.456 -10.483 -0.225 1.00 92.31 80 GLY A N 1
ATOM 663 C CA . GLY A 1 80 ? -4.561 -11.408 -0.480 1.00 92.31 80 GLY A CA 1
ATOM 664 C C . GLY A 1 80 ? -5.723 -11.322 0.518 1.00 92.31 80 GLY A C 1
ATOM 665 O O . GLY A 1 80 ? -6.795 -11.886 0.254 1.00 92.31 80 GLY A O 1
ATOM 666 N N . LYS A 1 81 ? -5.577 -10.600 1.638 1.00 91.75 81 LYS A N 1
ATOM 667 C CA . LYS A 1 81 ? -6.689 -10.340 2.563 1.00 91.75 81 LYS A CA 1
ATOM 668 C C . LYS A 1 81 ? -7.596 -9.244 2.018 1.00 91.75 81 LYS A C 1
ATOM 670 O O . LYS A 1 81 ?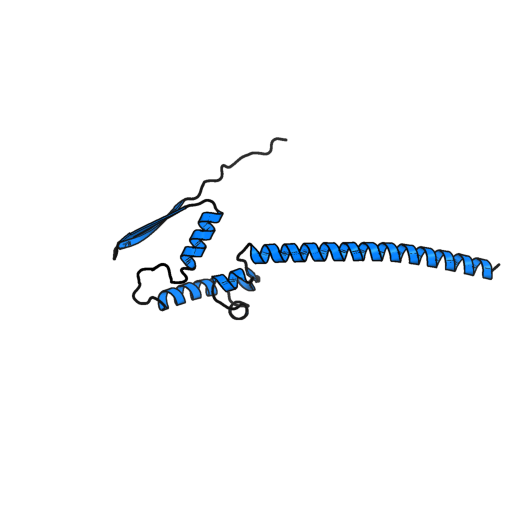 -7.146 -8.300 1.376 1.00 91.75 81 LYS A O 1
ATOM 675 N N . LYS A 1 82 ? -8.893 -9.351 2.319 1.00 88.88 82 LYS A N 1
ATOM 676 C CA . LYS A 1 82 ? -9.848 -8.274 2.037 1.00 88.88 82 LYS A CA 1
ATOM 677 C C . LYS A 1 82 ? -9.552 -7.076 2.926 1.00 88.88 82 LYS A C 1
ATOM 679 O O . LYS A 1 82 ? -9.507 -7.229 4.149 1.00 88.88 82 LYS A O 1
ATOM 684 N N . LEU A 1 83 ? -9.457 -5.890 2.332 1.00 82.56 83 LEU A N 1
ATOM 685 C CA . LEU A 1 83 ? -9.144 -4.654 3.050 1.00 82.56 83 LEU A CA 1
ATOM 686 C C . LEU A 1 83 ? -10.092 -4.422 4.242 1.00 82.56 83 LEU A C 1
ATOM 688 O O . LEU A 1 83 ? -9.648 -4.201 5.367 1.00 82.56 83 LEU A O 1
ATOM 692 N N . LYS A 1 84 ? -11.404 -4.594 4.036 1.00 78.06 84 LYS A N 1
ATOM 693 C CA . LYS A 1 84 ? -12.420 -4.484 5.101 1.00 78.06 84 LYS A CA 1
ATOM 694 C C . LYS A 1 84 ? -12.160 -5.426 6.285 1.00 78.06 84 LYS A C 1
ATOM 696 O O . LYS A 1 84 ? -12.379 -5.043 7.431 1.00 78.06 84 LYS A O 1
ATOM 701 N N . GLN A 1 85 ? -11.699 -6.650 6.028 1.00 73.81 85 GLN A N 1
ATOM 702 C CA . GLN A 1 85 ? -11.438 -7.627 7.087 1.00 73.81 85 GLN A CA 1
ATOM 703 C C . GLN A 1 85 ? -10.210 -7.245 7.917 1.00 73.81 85 GLN A C 1
ATOM 705 O O . GLN A 1 85 ? -10.226 -7.427 9.130 1.00 73.81 85 GLN A O 1
ATOM 710 N N . VAL A 1 86 ? -9.178 -6.679 7.285 1.00 79.25 86 VAL A N 1
ATOM 711 C CA . VAL A 1 86 ? -7.994 -6.155 7.986 1.00 79.25 86 VAL A CA 1
ATOM 712 C C . VAL A 1 86 ? -8.403 -5.060 8.975 1.00 79.25 86 VAL A C 1
ATOM 714 O O . VAL A 1 86 ? -8.028 -5.121 10.145 1.00 79.25 86 VAL A O 1
ATOM 717 N N . PHE A 1 87 ? -9.255 -4.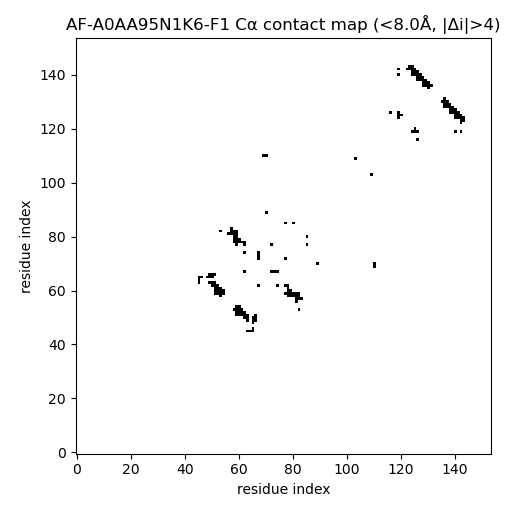120 8.552 1.00 76.19 87 PHE A N 1
ATOM 718 C CA . PHE A 1 87 ? -9.800 -3.089 9.443 1.00 76.19 87 PHE A CA 1
ATOM 719 C C . PHE A 1 87 ? -10.587 -3.672 10.621 1.00 76.19 87 PHE A C 1
ATOM 721 O O . PHE A 1 87 ? -10.409 -3.245 11.761 1.00 76.19 87 PHE A O 1
ATOM 728 N N . ILE A 1 88 ? -11.439 -4.668 10.365 1.00 67.88 88 ILE A N 1
ATOM 729 C CA . ILE A 1 88 ? -12.205 -5.344 11.420 1.00 67.88 88 ILE A CA 1
ATOM 730 C C . ILE A 1 88 ? -11.267 -6.040 12.411 1.00 67.88 88 ILE A C 1
ATOM 732 O O . ILE A 1 88 ? -11.485 -5.948 13.617 1.00 67.88 88 ILE A O 1
ATOM 736 N N . ASN A 1 89 ? -10.225 -6.715 11.924 1.00 72.06 89 ASN A N 1
ATOM 737 C CA . ASN A 1 89 ? -9.256 -7.398 12.778 1.00 72.06 89 ASN A CA 1
ATOM 738 C C . ASN A 1 89 ? -8.519 -6.408 13.681 1.00 72.06 89 ASN A C 1
ATOM 740 O O . ASN A 1 89 ? -8.412 -6.656 14.874 1.00 72.06 89 ASN A O 1
ATOM 744 N N . LEU A 1 90 ? -8.110 -5.253 13.151 1.00 69.50 90 LEU A N 1
ATOM 745 C CA . LEU A 1 90 ? -7.473 -4.201 13.946 1.00 69.50 90 LEU A CA 1
ATOM 746 C C . LEU A 1 90 ? -8.362 -3.730 15.111 1.00 69.50 90 LEU A C 1
ATOM 748 O O . LEU A 1 90 ? -7.888 -3.561 16.236 1.00 69.50 90 LEU A O 1
ATOM 752 N N . ILE A 1 91 ? -9.658 -3.533 14.851 1.00 70.56 91 ILE A N 1
ATOM 753 C CA . ILE A 1 91 ? -10.628 -3.132 15.878 1.00 70.56 91 ILE A CA 1
ATOM 754 C C . ILE A 1 91 ? -10.786 -4.238 16.924 1.00 70.56 91 ILE A C 1
ATOM 756 O O . ILE A 1 91 ? -10.735 -3.950 18.118 1.00 70.56 91 ILE A O 1
ATOM 760 N N . LYS A 1 92 ? -10.932 -5.497 16.491 1.00 59.91 92 LYS A N 1
ATOM 761 C CA . LYS A 1 92 ? -11.045 -6.651 17.396 1.00 59.91 92 LYS A CA 1
ATOM 762 C C . LYS A 1 92 ? -9.829 -6.771 18.304 1.00 59.91 92 LYS A C 1
ATOM 764 O O . LYS A 1 92 ? -9.998 -6.770 19.516 1.00 59.91 92 LYS A O 1
ATOM 769 N N . SER A 1 93 ? -8.623 -6.740 17.738 1.00 64.44 93 SER A N 1
ATOM 770 C CA . SER A 1 93 ? -7.381 -6.793 18.513 1.00 64.44 93 SER A CA 1
ATOM 771 C C . SER A 1 93 ? -7.271 -5.637 19.509 1.00 64.44 93 SER A C 1
ATOM 773 O O . SER A 1 93 ? -6.783 -5.828 20.616 1.00 64.44 93 SER A O 1
ATOM 775 N N . SER A 1 94 ? -7.763 -4.443 19.161 1.00 64.62 94 SER A N 1
ATOM 776 C CA . SER A 1 94 ? -7.759 -3.291 20.076 1.00 64.62 94 SER A CA 1
ATOM 777 C C . SER A 1 94 ? -8.729 -3.463 21.253 1.00 64.62 94 SER A C 1
ATOM 779 O O . SER A 1 94 ? -8.407 -3.072 22.372 1.00 64.62 94 SER A O 1
ATOM 781 N N . ILE A 1 95 ? -9.906 -4.051 21.013 1.00 63.28 95 ILE A N 1
ATOM 782 C CA . ILE A 1 95 ? -10.902 -4.349 22.056 1.00 63.28 95 ILE A CA 1
ATOM 783 C C . ILE A 1 95 ? -10.402 -5.484 22.957 1.00 63.28 95 ILE A C 1
ATOM 785 O O . ILE A 1 95 ? -10.477 -5.380 24.177 1.00 63.28 95 ILE A O 1
ATOM 789 N N . GLU A 1 96 ? -9.845 -6.539 22.363 1.00 60.72 96 GLU A N 1
ATOM 790 C CA . GLU A 1 96 ? -9.283 -7.693 23.074 1.00 60.72 96 GLU A CA 1
ATOM 791 C C . GLU A 1 96 ? -8.072 -7.315 23.932 1.00 60.72 96 GLU A C 1
ATOM 793 O O . GLU A 1 96 ? -7.905 -7.852 25.023 1.00 60.72 96 GLU A O 1
ATOM 798 N N . ALA A 1 97 ? -7.255 -6.358 23.479 1.00 60.19 97 ALA A N 1
ATOM 799 C CA . ALA A 1 97 ? -6.136 -5.832 24.257 1.00 60.19 97 ALA A CA 1
ATOM 800 C C . ALA A 1 97 ? -6.585 -4.962 25.448 1.00 60.19 97 ALA A C 1
ATOM 802 O O . ALA A 1 97 ? -5.798 -4.725 26.365 1.00 60.19 97 ALA A O 1
ATOM 803 N N . MET A 1 98 ? -7.835 -4.479 25.451 1.00 64.00 98 MET A N 1
ATOM 804 C CA . MET A 1 98 ? -8.414 -3.647 26.514 1.00 64.00 98 MET A CA 1
ATOM 805 C C . MET A 1 98 ? -9.781 -4.192 26.978 1.00 64.00 98 MET A C 1
ATOM 807 O O . MET A 1 98 ? -10.787 -3.482 26.896 1.00 64.00 98 MET A O 1
ATOM 811 N N . PRO A 1 99 ? -9.842 -5.427 27.513 1.00 57.78 99 PRO A N 1
ATOM 812 C CA . PRO A 1 99 ? -11.103 -6.119 27.790 1.00 57.78 99 PRO A CA 1
ATOM 813 C C . PRO A 1 99 ? -11.93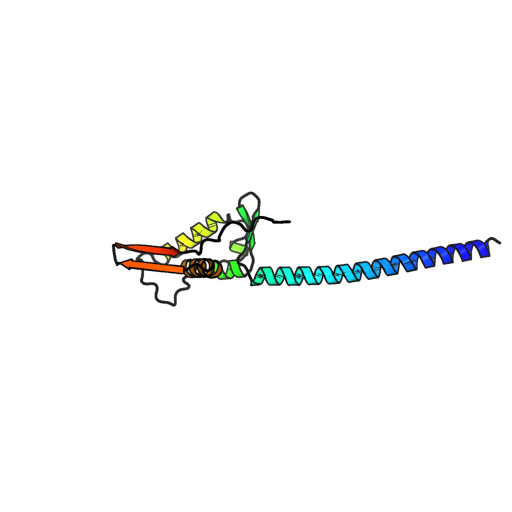0 -5.458 28.907 1.00 57.78 99 PRO A C 1
ATOM 815 O O . PRO A 1 99 ? -13.145 -5.624 28.959 1.00 57.78 99 PRO A O 1
ATOM 818 N N . THR A 1 100 ? -11.293 -4.674 29.782 1.00 59.22 100 THR A N 1
ATOM 819 C CA . THR A 1 100 ? -11.933 -3.915 30.871 1.00 59.22 100 THR A CA 1
ATOM 820 C C . THR A 1 100 ? -11.947 -2.400 30.621 1.00 59.22 100 THR A C 1
ATOM 822 O O . THR A 1 100 ? -12.317 -1.625 31.504 1.00 59.22 100 THR A O 1
ATOM 825 N N . GLY A 1 101 ? -11.558 -1.956 29.418 1.00 57.47 101 GLY A N 1
ATOM 826 C CA . GLY A 1 101 ? -11.309 -0.547 29.114 1.00 57.47 101 GLY A CA 1
ATOM 827 C C . GLY A 1 101 ? -10.018 -0.016 29.754 1.00 57.47 101 GLY A C 1
ATOM 828 O O . GLY A 1 101 ? -9.169 -0.771 30.221 1.00 57.47 101 GLY A O 1
ATOM 829 N N . GLY A 1 102 ? -9.821 1.304 29.744 1.00 50.78 102 GLY A N 1
ATOM 830 C CA . GLY A 1 102 ? -8.642 1.931 30.345 1.00 50.78 102 GLY A CA 1
ATOM 831 C C . GLY A 1 102 ? -8.483 3.403 29.974 1.00 50.78 102 GLY A C 1
ATOM 832 O O . GLY A 1 102 ? -9.040 3.877 28.986 1.00 50.78 102 GLY A O 1
ATOM 833 N N . ASN A 1 103 ? -7.715 4.140 30.777 1.00 46.09 103 ASN A N 1
ATOM 834 C CA . ASN A 1 103 ? -7.325 5.513 30.464 1.00 46.09 103 ASN A CA 1
ATOM 835 C C . ASN A 1 103 ? -6.129 5.478 29.504 1.00 46.09 103 ASN A C 1
ATOM 837 O O . ASN A 1 103 ? -5.088 4.912 29.846 1.00 46.09 103 ASN A O 1
ATOM 841 N N . ILE A 1 104 ? -6.265 6.081 28.320 1.00 48.56 104 ILE A N 1
ATOM 842 C CA . ILE A 1 104 ? -5.181 6.160 27.335 1.00 48.56 104 ILE A CA 1
ATOM 843 C C . ILE A 1 104 ? -4.148 7.160 27.864 1.00 48.56 104 ILE A C 1
ATOM 845 O O . ILE A 1 104 ? -4.229 8.361 27.618 1.00 48.56 104 ILE A O 1
ATOM 849 N N . LYS A 1 105 ? -3.181 6.674 28.645 1.00 46.88 105 LYS A N 1
ATOM 850 C CA . LYS A 1 105 ? -1.978 7.445 28.965 1.00 46.88 105 LYS A CA 1
ATOM 851 C C . LYS A 1 105 ? -1.109 7.471 27.714 1.00 46.88 105 LYS A C 1
ATOM 853 O O . LYS A 1 105 ? -1.006 6.463 27.016 1.00 46.88 105 LYS A O 1
ATOM 858 N N . HIS A 1 106 ? -0.532 8.631 27.421 1.00 43.12 106 HIS A N 1
ATOM 859 C CA . HIS A 1 106 ? 0.229 8.934 26.209 1.00 43.12 106 HIS A CA 1
ATOM 860 C C . HIS A 1 106 ? 1.555 8.142 26.172 1.00 43.12 106 HIS A C 1
ATOM 862 O O . HIS A 1 106 ? 2.628 8.699 26.344 1.00 43.12 106 HIS A O 1
ATOM 868 N N . ASN A 1 107 ? 1.465 6.817 26.047 1.00 42.62 107 ASN A N 1
ATOM 869 C CA . ASN A 1 107 ? 2.578 5.895 25.815 1.00 42.62 107 ASN A CA 1
ATOM 870 C C . ASN A 1 107 ? 2.134 4.556 25.180 1.00 42.62 107 ASN A C 1
ATOM 872 O O . ASN A 1 107 ? 2.949 3.657 25.018 1.00 42.62 107 ASN A O 1
ATOM 876 N N . GLY A 1 108 ? 0.847 4.403 24.836 1.00 45.75 108 GLY A N 1
ATOM 877 C CA . GLY A 1 108 ? 0.339 3.307 24.003 1.00 45.75 108 GLY A CA 1
ATOM 878 C C . GLY A 1 108 ? 0.143 3.786 22.565 1.00 45.75 108 GLY A C 1
ATOM 879 O O . GLY A 1 108 ? -0.233 4.936 22.352 1.00 45.75 108 GLY A O 1
ATOM 880 N N . ASN A 1 109 ? 0.379 2.922 21.575 1.00 48.00 109 ASN A N 1
ATOM 881 C CA . ASN A 1 109 ? 0.579 3.335 20.177 1.00 48.00 109 ASN A CA 1
ATOM 882 C C . ASN A 1 109 ? -0.606 4.076 19.517 1.00 48.00 109 ASN A C 1
ATOM 884 O O . ASN A 1 109 ? -0.413 4.627 18.440 1.00 48.00 109 ASN A O 1
ATOM 888 N N . GLY A 1 110 ? -1.805 4.117 20.123 1.00 50.66 110 GLY A N 1
ATOM 889 C CA . GLY A 1 110 ? -2.837 5.135 19.847 1.00 50.66 110 GLY A CA 1
ATOM 890 C C . GLY A 1 110 ? -3.224 5.328 18.374 1.00 50.66 110 GLY A C 1
ATOM 891 O O . GLY A 1 110 ? -3.648 6.417 17.990 1.00 50.66 110 GLY A O 1
ATOM 892 N N . LEU A 1 111 ? -3.056 4.295 17.543 1.00 50.91 111 LEU A N 1
ATOM 893 C CA . LEU A 1 111 ? -2.954 4.415 16.084 1.00 50.91 111 LEU A CA 1
ATOM 894 C C . LEU A 1 111 ? -4.242 4.939 15.445 1.00 50.91 111 LEU A C 1
ATOM 896 O O . LEU A 1 111 ? -4.185 5.796 14.574 1.00 50.91 111 LEU A O 1
ATOM 900 N N . GLY A 1 112 ? -5.412 4.499 15.918 1.00 59.97 112 GLY A N 1
ATOM 901 C CA . GLY A 1 112 ? -6.699 4.951 15.378 1.00 59.97 112 GLY A CA 1
ATOM 902 C C . GLY A 1 112 ? -6.962 6.440 15.623 1.00 59.97 112 GLY A C 1
ATOM 903 O O . GLY A 1 112 ? -7.417 7.151 14.723 1.00 59.97 112 GLY A O 1
ATOM 904 N N . LEU A 1 113 ? -6.607 6.937 16.814 1.00 61.03 113 LEU A N 1
ATOM 905 C CA . LEU A 1 113 ? -6.704 8.361 17.118 1.00 61.03 113 LEU A CA 1
ATOM 906 C C . LEU A 1 113 ? -5.609 9.139 16.391 1.00 61.03 113 LEU A C 1
ATOM 908 O O . LEU A 1 113 ? -5.919 10.180 15.837 1.00 61.03 113 LEU A O 1
ATOM 912 N N . MET A 1 114 ? -4.378 8.624 16.315 1.00 54.75 114 MET A N 1
ATOM 913 C CA . MET A 1 114 ? -3.268 9.256 15.591 1.00 54.75 114 MET A CA 1
ATOM 914 C C . MET A 1 114 ? -3.573 9.417 14.096 1.00 54.75 114 MET A C 1
ATOM 916 O O . MET A 1 114 ? -3.346 10.488 13.541 1.00 54.75 114 MET A O 1
ATOM 920 N N . VAL A 1 115 ? -4.128 8.388 13.450 1.00 57.69 115 VAL A N 1
ATOM 921 C CA . VAL A 1 115 ? -4.547 8.425 12.039 1.00 57.69 115 VAL A CA 1
ATOM 922 C C . VAL A 1 115 ? -5.669 9.422 11.849 1.00 57.69 115 VAL A C 1
ATOM 924 O O . VAL A 1 115 ? -5.579 10.278 10.975 1.00 57.69 115 VAL A O 1
ATOM 927 N N . SER A 1 116 ? -6.688 9.364 12.709 1.00 70.12 116 SER A N 1
ATOM 928 C CA . SER A 1 116 ? -7.781 10.335 12.683 1.00 70.12 116 SER A CA 1
ATOM 929 C C . SER A 1 116 ? -7.240 11.756 12.853 1.00 70.12 116 SER A C 1
ATOM 931 O O . SER A 1 116 ? -7.570 12.637 12.069 1.00 70.12 116 SER A O 1
ATOM 933 N N . TYR A 1 117 ? -6.327 11.972 13.803 1.00 62.12 117 TYR A N 1
ATOM 934 C CA . TYR A 1 117 ? -5.687 13.258 14.065 1.00 62.12 117 TYR A CA 1
ATOM 935 C C . TYR A 1 117 ? -4.892 13.746 12.851 1.00 62.12 117 TYR A C 1
ATOM 937 O O . TYR A 1 117 ? -5.021 14.902 12.456 1.00 62.12 117 TYR A O 1
ATOM 945 N N . LYS A 1 118 ? -4.125 12.859 12.206 1.00 56.22 118 LYS A N 1
ATOM 946 C CA . LYS A 1 118 ? -3.311 13.188 11.032 1.00 56.22 118 LYS A CA 1
ATOM 947 C C . LYS A 1 118 ? -4.164 13.511 9.806 1.00 56.22 118 LYS A C 1
ATOM 949 O O . LYS A 1 118 ? -3.885 14.490 9.121 1.00 56.22 118 LYS A O 1
ATOM 954 N N . ILE A 1 119 ? -5.227 12.742 9.558 1.00 74.06 119 ILE A N 1
ATOM 955 C CA . ILE A 1 119 ? -6.203 13.014 8.492 1.00 74.06 119 ILE A CA 1
ATOM 956 C C . ILE A 1 119 ? -6.869 14.370 8.738 1.00 74.06 119 ILE A C 1
ATOM 958 O O . ILE A 1 119 ? -6.918 15.210 7.843 1.00 74.06 119 ILE A O 1
ATOM 962 N N . ILE A 1 120 ? -7.327 14.620 9.966 1.00 74.94 120 ILE A N 1
ATOM 963 C CA . ILE A 1 120 ? -7.997 15.869 10.334 1.00 74.94 120 ILE A CA 1
ATOM 964 C C . ILE A 1 120 ? -7.057 17.065 10.128 1.00 74.94 120 ILE A C 1
ATOM 966 O O . ILE A 1 120 ? -7.439 18.023 9.458 1.00 74.94 120 ILE A O 1
ATOM 970 N N . GLN A 1 121 ? -5.808 16.981 10.591 1.00 69.94 121 GLN A N 1
ATOM 971 C CA . GLN A 1 121 ? -4.797 18.025 10.391 1.00 69.94 121 GLN A CA 1
ATOM 972 C C . GLN A 1 121 ? -4.453 18.268 8.917 1.00 69.94 121 GLN A C 1
ATOM 974 O O . GLN A 1 121 ? -4.421 19.421 8.487 1.00 69.94 121 GLN A O 1
ATOM 979 N N . ASN A 1 122 ? -4.233 17.211 8.125 1.00 72.69 122 ASN A N 1
ATOM 980 C CA . ASN A 1 122 ? -3.926 17.336 6.694 1.00 72.69 122 ASN A CA 1
ATOM 981 C C . ASN A 1 122 ? -5.057 18.042 5.928 1.00 72.69 122 ASN A C 1
ATOM 983 O O . ASN A 1 122 ? -4.811 18.778 4.974 1.00 72.69 122 ASN A O 1
ATOM 987 N N . HIS A 1 123 ? -6.299 17.875 6.381 1.00 76.31 123 HIS A N 1
ATOM 988 C CA . HIS A 1 123 ? -7.475 18.559 5.845 1.00 76.31 123 HIS A CA 1
ATOM 989 C C . HIS A 1 123 ? -7.751 19.922 6.507 1.00 76.31 123 HIS A C 1
ATOM 991 O O . HIS A 1 123 ? -8.828 20.490 6.313 1.00 76.31 123 HIS A O 1
ATOM 997 N N . LYS A 1 124 ? -6.790 20.468 7.268 1.00 82.06 124 LYS A N 1
ATOM 998 C CA . LYS A 1 124 ? -6.907 21.727 8.029 1.00 82.06 124 LYS A CA 1
ATOM 999 C C . LYS A 1 124 ? -8.128 21.753 8.960 1.00 82.06 124 LYS A C 1
ATOM 1001 O O . LYS A 1 124 ? -8.711 22.809 9.196 1.00 82.06 124 LYS A O 1
ATOM 1006 N N . GLY A 1 125 ? -8.551 20.584 9.427 1.00 77.56 125 GLY A N 1
ATOM 1007 C CA . GLY A 1 125 ? -9.618 20.417 10.399 1.00 77.56 125 GLY A CA 1
ATOM 1008 C C . GLY A 1 125 ? -9.094 20.387 11.833 1.00 77.56 125 GLY A C 1
ATOM 1009 O O . GLY A 1 125 ? -7.889 20.345 12.082 1.00 77.56 125 GLY A O 1
ATOM 1010 N N . THR A 1 126 ? -10.017 20.381 12.789 1.00 80.44 126 THR A N 1
ATOM 1011 C CA . THR A 1 126 ? -9.743 20.277 14.226 1.00 80.44 126 THR A CA 1
ATOM 1012 C C . THR A 1 126 ? -10.609 19.193 14.863 1.00 80.44 126 THR A C 1
ATOM 1014 O O . THR A 1 126 ? -11.678 18.855 14.354 1.00 80.44 126 THR A O 1
ATOM 1017 N N . ILE A 1 127 ? -10.142 18.624 15.975 1.00 78.56 127 ILE A N 1
ATOM 1018 C CA . ILE A 1 127 ? -10.869 17.622 16.762 1.00 78.56 127 ILE A CA 1
ATOM 1019 C C . ILE A 1 127 ? -10.916 18.046 18.228 1.00 78.56 127 ILE A C 1
ATOM 1021 O O . ILE A 1 127 ? -9.907 18.469 18.789 1.00 78.56 127 ILE A O 1
ATOM 1025 N N . ASN A 1 128 ? -12.086 17.921 18.849 1.00 71.69 128 ASN A N 1
ATOM 1026 C CA . ASN A 1 128 ? -12.304 18.181 20.266 1.00 71.69 128 ASN A CA 1
ATOM 1027 C C . ASN A 1 128 ? -13.014 16.980 20.905 1.00 71.69 128 ASN A C 1
ATOM 1029 O O . ASN A 1 128 ? -13.989 16.471 20.353 1.00 71.69 128 ASN A O 1
ATOM 1033 N N . VAL A 1 129 ? -12.523 16.510 22.052 1.00 73.75 129 VAL A N 1
ATOM 1034 C CA . VAL A 1 129 ? -13.010 15.291 22.711 1.00 73.75 129 VAL A CA 1
ATOM 1035 C C . VAL A 1 129 ? -13.556 15.645 24.088 1.00 73.75 129 VAL A C 1
ATOM 1037 O O . VAL A 1 129 ? -12.855 16.213 24.920 1.00 73.75 129 VAL A O 1
ATOM 1040 N N . LYS A 1 130 ? -14.814 15.281 24.340 1.00 75.69 130 LYS A N 1
ATOM 1041 C CA . LYS A 1 130 ? -15.479 15.398 25.640 1.00 75.69 130 LYS A CA 1
ATOM 1042 C C . LYS A 1 130 ? -15.838 14.002 26.126 1.00 75.69 130 LYS A C 1
ATOM 1044 O O . LYS A 1 130 ? -16.576 13.295 25.452 1.00 75.69 130 LYS A O 1
ATOM 1049 N N . SER A 1 131 ? -15.343 13.602 27.289 1.00 70.88 131 SER A N 1
ATOM 1050 C CA . SER A 1 131 ? -15.637 12.288 27.868 1.00 70.88 131 SER A CA 1
ATOM 1051 C C . SER A 1 131 ? -15.971 12.417 29.348 1.00 70.88 131 SER A C 1
ATOM 1053 O O . SER A 1 131 ? -15.402 13.261 30.043 1.00 70.88 131 SER A O 1
ATOM 1055 N N . LYS A 1 132 ? -16.905 11.590 29.822 1.00 74.62 132 LYS A N 1
ATOM 1056 C CA . LYS A 1 132 ? -17.241 11.430 31.241 1.00 74.62 132 LYS A CA 1
ATOM 1057 C C . LYS A 1 132 ? -17.347 9.939 31.553 1.00 74.62 132 LYS A C 1
ATOM 1059 O O . LYS A 1 132 ? -17.972 9.185 30.807 1.00 74.62 132 LYS A O 1
ATOM 1064 N N . LEU A 1 133 ? -16.751 9.522 32.671 1.00 72.44 133 LEU A N 1
ATOM 1065 C CA . LEU A 1 133 ? -16.775 8.129 33.119 1.00 72.44 133 LEU A CA 1
ATOM 1066 C C . LEU A 1 133 ? -18.228 7.632 33.223 1.00 72.44 133 LEU A C 1
ATOM 1068 O O . LEU A 1 133 ? -19.077 8.329 33.774 1.00 72.44 133 LEU A O 1
ATOM 1072 N N . ASN A 1 134 ? -18.506 6.448 32.670 1.00 81.62 134 ASN A N 1
ATOM 1073 C CA . ASN A 1 134 ? -19.838 5.824 32.603 1.00 81.62 134 ASN A CA 1
ATOM 1074 C C . ASN A 1 134 ? -20.920 6.612 31.830 1.00 81.62 134 ASN A C 1
ATOM 1076 O O . ASN A 1 134 ? -22.089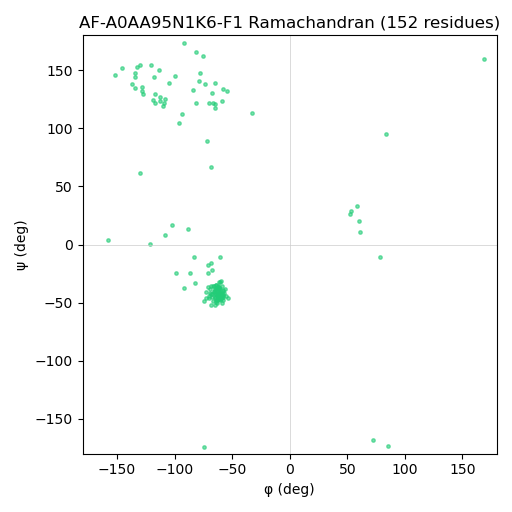 6.247 31.886 1.00 81.62 134 ASN A O 1
ATOM 1080 N N . GLN A 1 135 ? -20.553 7.667 31.092 1.00 86.12 135 GLN A N 1
ATOM 1081 C CA . GLN A 1 135 ? -21.475 8.461 30.255 1.00 86.12 135 GLN A CA 1
ATOM 1082 C C . GLN A 1 135 ? -21.059 8.486 28.774 1.00 86.12 135 GLN A C 1
ATOM 1084 O O . GLN A 1 135 ? -21.727 9.104 27.947 1.00 86.12 135 GLN A O 1
ATOM 1089 N N . GLY A 1 136 ? -19.960 7.807 28.435 1.00 67.56 136 GLY A N 1
ATOM 1090 C CA . GLY A 1 136 ? -19.427 7.719 27.079 1.00 67.56 136 GLY A CA 1
ATOM 1091 C C . GLY A 1 136 ? -18.513 8.884 26.681 1.00 67.56 136 GLY A C 1
ATOM 1092 O O . GLY A 1 136 ? -18.139 9.740 27.487 1.00 67.56 136 GLY A O 1
ATOM 1093 N N . THR A 1 137 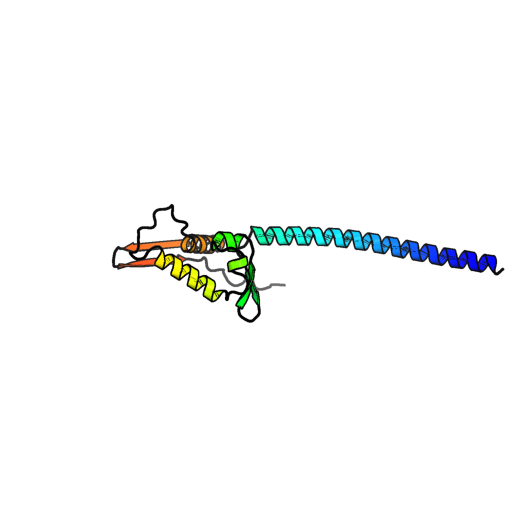? -18.133 8.887 25.401 1.00 74.56 137 THR A N 1
ATOM 1094 C CA . THR A 1 137 ? -17.197 9.845 24.798 1.00 74.56 137 THR A CA 1
ATOM 1095 C C . THR A 1 137 ? -17.824 10.476 23.560 1.00 74.56 137 THR A C 1
ATOM 1097 O O . THR A 1 137 ? -18.310 9.777 22.677 1.00 74.56 137 THR A O 1
ATOM 1100 N N . SER A 1 138 ? -17.792 11.803 23.484 1.00 76.94 138 SER A N 1
ATOM 1101 C CA . SER A 1 138 ? -18.203 12.606 22.333 1.00 76.94 138 SER A CA 1
ATOM 1102 C C . SER A 1 138 ? -16.979 13.224 21.660 1.00 76.94 138 SER A C 1
ATOM 1104 O O . SER A 1 138 ? -16.247 13.992 22.285 1.00 76.94 138 SER A O 1
ATOM 1106 N N . CYS A 1 139 ? -16.781 12.925 20.377 1.00 75.19 139 CYS A N 1
ATOM 1107 C CA . CYS A 1 139 ? -15.740 13.526 19.543 1.00 75.19 139 CYS A CA 1
ATOM 1108 C C . CYS A 1 139 ? -16.388 14.475 18.529 1.00 75.19 139 CYS A C 1
ATOM 1110 O O . CYS A 1 139 ? -17.268 14.070 17.775 1.00 75.19 139 CYS A O 1
ATOM 1112 N N . ILE A 1 140 ? -15.949 15.729 18.504 1.00 80.56 140 ILE A N 1
ATOM 1113 C CA . ILE A 1 140 ? -16.433 16.770 17.595 1.00 80.56 140 ILE A CA 1
ATOM 1114 C C . ILE A 1 140 ? -15.309 17.076 16.611 1.00 80.56 140 ILE A C 1
ATOM 1116 O O . ILE A 1 140 ? -14.227 17.487 17.030 1.00 80.56 140 ILE A O 1
ATOM 1120 N N . ILE A 1 141 ? -15.559 16.867 15.319 1.00 83.25 141 ILE A N 1
ATOM 1121 C CA . ILE A 1 141 ? -14.593 17.119 14.247 1.00 83.25 141 ILE A CA 1
ATOM 1122 C C . ILE A 1 141 ? -15.105 18.280 13.397 1.00 83.25 141 ILE A C 1
ATOM 1124 O O . ILE A 1 141 ? -16.231 18.240 12.902 1.00 83.25 141 ILE A O 1
ATOM 1128 N N . THR A 1 142 ? -14.267 19.294 13.205 1.00 82.62 142 THR A N 1
ATOM 1129 C CA . THR A 1 142 ? -14.587 20.493 12.426 1.00 82.62 142 THR A CA 1
ATOM 1130 C C . THR A 1 142 ? -13.663 20.571 11.223 1.00 82.62 142 THR A C 1
ATOM 1132 O O . THR A 1 142 ? -12.447 20.510 11.374 1.00 82.62 142 THR A O 1
ATOM 1135 N N . PHE A 1 143 ? -14.220 20.757 10.030 1.00 86.56 143 PHE A N 1
ATOM 1136 C CA . PHE A 1 143 ? -13.450 21.015 8.813 1.00 86.56 143 PHE A CA 1
ATOM 1137 C C . PHE A 1 143 ? -13.806 22.382 8.241 1.00 86.56 143 PHE A C 1
ATOM 1139 O O . PHE A 1 143 ? -14.970 22.787 8.252 1.00 86.56 143 PHE A O 1
ATOM 1146 N N . ASN A 1 144 ? -12.812 23.069 7.681 1.00 83.94 144 ASN A N 1
ATOM 1147 C CA . ASN A 1 144 ? -13.053 24.301 6.943 1.00 83.94 144 ASN A CA 1
ATOM 1148 C C . ASN A 1 144 ? -13.763 23.970 5.626 1.00 83.94 144 ASN A C 1
ATOM 1150 O O . ASN A 1 144 ? -13.262 23.202 4.802 1.00 83.94 144 ASN A O 1
ATOM 1154 N N . LYS A 1 145 ? -14.948 24.546 5.420 1.00 76.38 145 LYS A N 1
ATOM 1155 C CA . LYS A 1 145 ? -15.707 24.373 4.180 1.00 76.38 145 LYS A CA 1
ATOM 1156 C C . LYS A 1 145 ? -14.910 25.004 3.033 1.00 76.38 145 LYS A C 1
ATOM 1158 O O . LYS A 1 145 ? -14.626 26.197 3.077 1.00 76.38 145 LYS A O 1
ATOM 1163 N N . LYS A 1 146 ? -14.552 24.231 2.000 1.00 65.31 146 LYS A N 1
ATOM 1164 C CA . LYS A 1 146 ? -14.041 24.822 0.754 1.00 65.31 146 LYS A CA 1
ATOM 1165 C C . LYS A 1 146 ? -15.173 25.612 0.097 1.00 65.31 146 LYS A C 1
ATOM 1167 O O . LYS A 1 146 ? -16.232 25.051 -0.196 1.00 65.31 146 LYS A O 1
ATOM 1172 N N . THR A 1 147 ? -14.951 26.902 -0.120 1.00 51.16 147 THR A N 1
ATOM 1173 C CA . THR A 1 147 ? -15.827 27.769 -0.910 1.00 51.16 147 THR A CA 1
ATOM 1174 C C . THR A 1 147 ? -15.932 27.194 -2.327 1.00 51.16 147 THR A C 1
ATOM 1176 O O . THR A 1 147 ? -14.917 26.949 -2.973 1.00 51.16 147 THR A O 1
ATOM 1179 N N . LYS A 1 148 ? -17.148 26.910 -2.809 1.00 53.53 148 LYS A N 1
ATOM 1180 C CA . LYS A 1 148 ? -17.380 26.572 -4.223 1.00 53.53 148 LYS A CA 1
ATOM 1181 C C . LYS A 1 148 ? -17.400 27.864 -5.053 1.00 53.53 148 LYS A C 1
ATOM 1183 O O . LYS A 1 148 ? -18.064 28.808 -4.638 1.00 53.53 148 LYS A O 1
ATOM 1188 N N . ARG A 1 149 ? -16.794 27.786 -6.250 1.00 45.66 149 ARG A N 1
ATOM 1189 C CA . ARG A 1 149 ? -16.726 28.744 -7.381 1.00 45.66 149 ARG A CA 1
ATOM 1190 C C . ARG A 1 149 ? -15.659 29.845 -7.304 1.00 45.66 149 ARG A C 1
ATOM 1192 O O . ARG A 1 149 ? -15.948 30.954 -6.885 1.00 45.66 149 ARG A O 1
ATOM 1199 N N . GLU A 1 150 ? -14.515 29.583 -7.927 1.00 43.69 150 GLU A N 1
ATOM 1200 C CA . GLU A 1 150 ? -14.144 30.397 -9.090 1.00 43.69 150 GLU A CA 1
ATOM 1201 C C . GLU A 1 150 ? -14.603 29.599 -10.310 1.00 43.69 150 GLU A C 1
ATOM 1203 O O . GLU A 1 150 ? -14.105 28.513 -10.607 1.00 43.69 150 GLU A O 1
ATOM 1208 N N . ALA A 1 151 ? -15.705 30.055 -10.901 1.00 42.72 151 ALA A N 1
ATOM 1209 C CA . ALA A 1 151 ? -16.086 29.618 -12.226 1.00 42.72 151 ALA A CA 1
ATOM 1210 C C . ALA A 1 151 ? -15.012 30.124 -13.190 1.00 42.72 151 ALA A C 1
ATOM 1212 O O . ALA A 1 151 ? -14.552 31.255 -13.046 1.00 42.72 151 ALA A O 1
ATOM 1213 N N . PHE A 1 152 ? -14.642 29.275 -14.146 1.00 43.28 152 PHE A N 1
ATOM 1214 C CA . PHE A 1 152 ? -14.037 29.683 -15.407 1.00 43.28 152 PHE A CA 1
ATOM 1215 C C . PHE A 1 152 ? -14.601 31.037 -15.847 1.00 43.28 152 PHE A C 1
ATOM 1217 O O . PHE A 1 152 ? -15.782 31.118 -16.182 1.00 43.28 152 PHE A O 1
ATOM 1224 N N . ASN A 1 153 ? -13.758 32.061 -15.862 1.00 36.19 153 ASN A N 1
ATOM 1225 C CA . ASN A 1 153 ? -13.906 33.151 -16.804 1.00 36.19 153 ASN A CA 1
ATOM 1226 C C . ASN A 1 153 ? -12.706 33.062 -17.744 1.00 36.19 153 ASN A C 1
ATOM 1228 O O . ASN A 1 153 ? -11.564 32.974 -17.292 1.00 36.19 153 ASN A O 1
ATOM 1232 N N . LEU A 1 154 ? -13.064 32.963 -19.024 1.00 38.22 154 LEU A N 1
ATOM 1233 C CA . LEU A 1 154 ? -12.227 33.070 -20.214 1.00 38.22 154 LEU A CA 1
ATOM 1234 C C . LEU A 1 154 ? -11.281 34.272 -20.155 1.00 38.22 154 LEU A C 1
ATOM 1236 O O . LEU A 1 154 ? -11.716 35.323 -19.630 1.00 38.22 154 LEU A O 1
#

Radius of gyration: 29.56 Å; Cα contacts (8 Å, |Δi|>4): 96; chains: 1; bounding box: 55×45×96 Å

pLDDT: mean 77.24, std 15.79, range [36.19, 96.88]

Foldseek 3Di:
DVVVVVVVVVVVVVVVVVVVVVVVVVVVVVVVVVVVVVVVVVVCDLVPDFDFDADPQQFTCDGRVVVCVLLVHDGVRRGRDRPVVSVVVSVVVVCVVAVPHDDPDPPPPCRVVVVVCVVLVVQVKDWDKDDDPPPGIDIDIGGDDDDDDPDDDD

Secondary structure (DSSP, 8-state):
-HHHHHHHHHHHHHHHHHHHHHHHHHHHHHHHHHHHHHHHHHHHHHHH---EEE-TTSBEEEE-HHHHHHHT--HHHHTTSBHHHHHHHHHHHHHHT-TT-----TTS--HHHHHHHHHHHHTT-EEEEEEETTTEEEEEEE-PPPPP------

Nearest PDB structures (foldseek):
  5idm-assembly2_B  TM=7.071E-01  e=2.236E-01  Caulobacter vibrioides
  3rrr-assembly2_N  TM=3.150E-01  e=3.291E+00  Respiratory syncytial virus
  3reo-assembly2_D  TM=3.648E-01  e=5.938E+00  Clarkia breweri
  2uzk-assembly1_A  TM=1.867E-01  e=1.947E+00  Homo sapiens
  8dgf-assembly1_C  TM=2.346E-01  e=5.938E+00  Escherichia coli